Protein AF-A0A318YWI8-F1 (afdb_monomer_lite)

pLDDT: mean 91.79, std 4.41, range [69.44, 95.5]

Sequence (53 aa):
ASIFFIFKKNNNLYFYINYRSLNKIFIKNYYSLSLISEILDRVSGSKYFLKIN

Organism: Aspergillus neoniger (strain CBS 115656) (NCBI:txid1448310)

Secondary structure (DSSP, 8-state):
-EEEEEE-TTSPEEEEEE-TTGGGTSPP---PPPPHHHHHHHHTT-S------

Structure (mmCIF, N/CA/C/O backbone):
data_AF-A0A318YWI8-F1
#
_entry.id   AF-A0A318YWI8-F1
#
loop_
_atom_site.group_PDB
_atom_site.id
_atom_site.type_symbol
_atom_site.label_atom_id
_atom_site.label_alt_id
_atom_site.label_comp_id
_atom_site.label_asym_id
_atom_site.label_entity_id
_atom_site.label_seq_id
_atom_site.pdbx_PDB_ins_code
_atom_site.Cartn_x
_atom_site.Cartn_y
_atom_site.Cartn_z
_atom_site.occupancy
_atom_site.B_iso_or_equiv
_atom_site.auth_seq_id
_atom_site.auth_comp_id
_atom_site.auth_asym_id
_atom_site.auth_atom_id
_atom_site.pdbx_PDB_model_num
ATOM 1 N N . ALA A 1 1 ? 11.794 -8.401 -17.915 1.00 69.44 1 ALA A N 1
ATOM 2 C CA . ALA A 1 1 ? 11.558 -7.551 -16.731 1.00 69.44 1 ALA A CA 1
ATOM 3 C C . ALA A 1 1 ? 12.659 -6.503 -16.690 1.00 69.44 1 ALA A C 1
ATOM 5 O O . ALA A 1 1 ? 13.789 -6.849 -17.011 1.00 69.44 1 ALA A O 1
ATOM 6 N N . SER A 1 2 ? 12.339 -5.252 -16.367 1.00 83.94 2 SER A N 1
ATOM 7 C CA . SER A 1 2 ? 13.333 -4.172 -16.300 1.00 83.94 2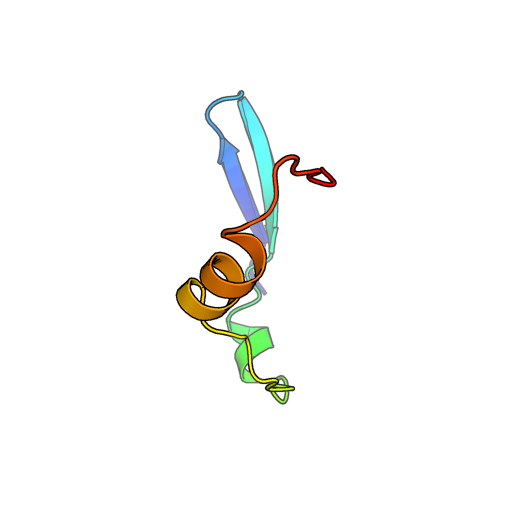 SER A CA 1
ATOM 8 C C . SER A 1 2 ? 13.629 -3.845 -14.842 1.00 83.94 2 SER A C 1
ATOM 10 O O . SER A 1 2 ? 12.710 -3.775 -14.024 1.00 83.94 2 SER A O 1
ATOM 12 N N . ILE A 1 3 ? 14.908 -3.677 -14.534 1.00 90.19 3 ILE A N 1
ATOM 13 C CA . ILE A 1 3 ? 15.417 -3.349 -13.206 1.00 90.19 3 ILE A CA 1
ATOM 14 C C . ILE A 1 3 ? 15.785 -1.868 -13.201 1.00 90.19 3 ILE A C 1
ATOM 16 O O . ILE A 1 3 ? 16.401 -1.379 -14.146 1.00 90.19 3 ILE A O 1
ATOM 20 N N . PHE A 1 4 ? 15.399 -1.164 -12.144 1.00 92.69 4 PHE A N 1
ATOM 21 C CA . PHE A 1 4 ? 15.621 0.262 -11.967 1.00 92.69 4 PHE A CA 1
ATOM 22 C C . PHE A 1 4 ? 16.209 0.533 -10.588 1.00 92.69 4 PHE A C 1
ATOM 24 O O . PHE A 1 4 ? 15.887 -0.153 -9.621 1.00 92.69 4 PHE A O 1
ATOM 31 N N . PHE A 1 5 ? 17.015 1.582 -10.489 1.00 92.50 5 PHE A N 1
ATOM 32 C CA . PHE A 1 5 ? 17.392 2.163 -9.210 1.00 92.50 5 PHE A CA 1
ATOM 33 C C . PHE A 1 5 ? 16.676 3.498 -9.044 1.00 92.50 5 PHE A C 1
ATOM 35 O O . PHE A 1 5 ? 16.753 4.363 -9.915 1.00 92.50 5 PHE A O 1
ATOM 42 N N . ILE A 1 6 ? 15.956 3.654 -7.935 1.00 92.00 6 ILE A N 1
ATOM 43 C CA . ILE A 1 6 ? 15.212 4.874 -7.617 1.00 92.00 6 ILE A CA 1
ATOM 44 C C . ILE A 1 6 ? 15.938 5.598 -6.489 1.00 92.00 6 ILE A C 1
ATOM 46 O O . ILE A 1 6 ? 16.117 5.042 -5.405 1.00 92.00 6 ILE A O 1
ATOM 50 N N . PHE A 1 7 ? 16.319 6.849 -6.734 1.00 94.31 7 PHE A N 1
ATOM 51 C CA . PHE A 1 7 ? 16.923 7.707 -5.721 1.00 94.31 7 PHE A CA 1
ATOM 52 C C . PHE A 1 7 ? 15.840 8.343 -4.839 1.00 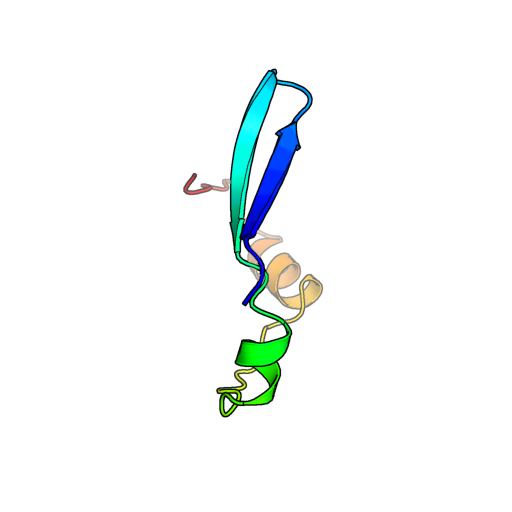94.31 7 PHE A C 1
ATOM 5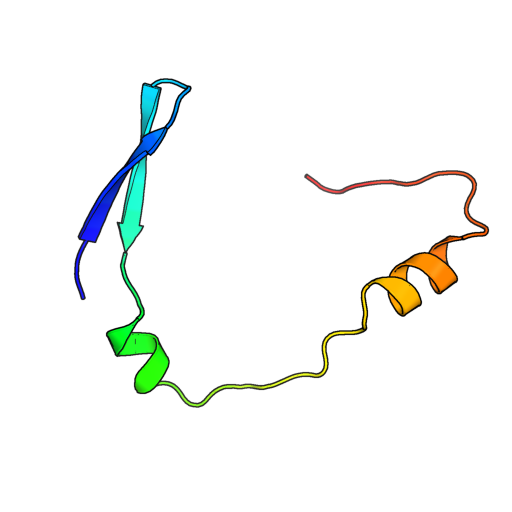4 O O . PHE A 1 7 ? 14.860 8.903 -5.340 1.00 94.31 7 PHE A O 1
ATOM 61 N N . LYS A 1 8 ? 15.993 8.253 -3.515 1.00 90.75 8 LYS A N 1
ATOM 62 C CA . LYS A 1 8 ? 15.106 8.905 -2.538 1.00 90.75 8 LYS A CA 1
ATOM 63 C C . LYS A 1 8 ? 15.796 10.103 -1.891 1.00 90.75 8 LYS A C 1
ATOM 65 O O . LYS A 1 8 ? 17.015 10.187 -1.851 1.00 90.75 8 LYS A O 1
ATOM 70 N N . LYS A 1 9 ? 14.987 11.004 -1.317 1.00 89.31 9 LYS A N 1
ATOM 71 C CA . LYS A 1 9 ? 15.450 12.221 -0.62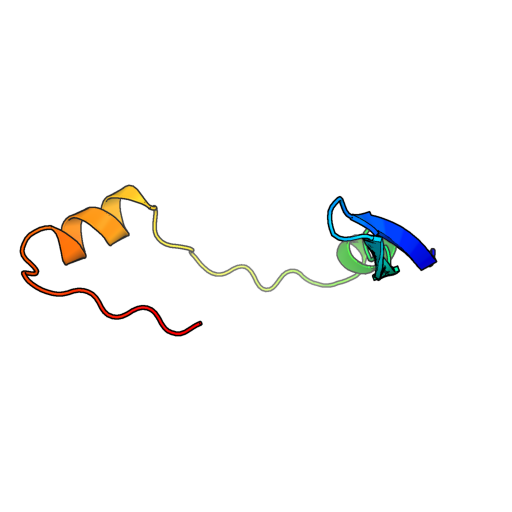1 1.00 89.31 9 LYS A CA 1
ATOM 72 C C . LYS A 1 9 ? 16.437 11.950 0.523 1.00 89.31 9 LYS A C 1
ATOM 74 O O . LYS A 1 9 ? 17.215 12.828 0.854 1.00 89.31 9 LYS A O 1
ATOM 79 N N . ASN A 1 10 ? 16.430 10.745 1.091 1.00 89.44 10 ASN A N 1
ATOM 80 C CA . ASN A 1 10 ? 17.344 10.340 2.162 1.00 89.44 10 ASN A CA 1
ATOM 81 C C . ASN A 1 10 ? 18.688 9.815 1.613 1.00 89.44 10 ASN A C 1
ATOM 83 O O . ASN A 1 10 ? 19.343 9.023 2.276 1.00 89.44 10 ASN A O 1
ATOM 87 N N . ASN A 1 11 ? 19.044 10.166 0.374 1.00 86.69 11 ASN A N 1
ATOM 88 C CA . ASN A 1 11 ? 20.223 9.717 -0.377 1.00 86.69 11 ASN A CA 1
ATOM 89 C C . ASN A 1 11 ? 20.366 8.197 -0.585 1.00 86.69 11 ASN A C 1
ATOM 91 O O . ASN A 1 11 ? 21.384 7.731 -1.092 1.00 86.69 11 ASN A O 1
ATOM 95 N N . ASN A 1 12 ? 19.330 7.422 -0.263 1.00 92.12 12 ASN A N 1
ATOM 96 C CA . ASN A 1 12 ? 19.318 5.978 -0.465 1.00 92.12 12 ASN A CA 1
ATOM 97 C C . ASN A 1 12 ? 18.831 5.614 -1.873 1.00 92.12 12 ASN A C 1
ATOM 99 O O . ASN A 1 12 ? 17.874 6.201 -2.393 1.00 92.12 12 ASN A O 1
ATOM 103 N N . LEU A 1 13 ? 19.457 4.585 -2.446 1.00 93.75 13 LEU A N 1
ATOM 104 C CA . LEU A 1 13 ? 19.042 3.946 -3.691 1.00 93.75 13 LEU A CA 1
ATOM 105 C C . LEU A 1 13 ? 18.194 2.716 -3.380 1.00 93.75 13 LEU A C 1
ATOM 107 O O . LEU A 1 13 ? 18.613 1.828 -2.643 1.00 93.75 13 LEU A O 1
ATOM 111 N N . TYR A 1 14 ? 17.011 2.655 -3.978 1.00 91.50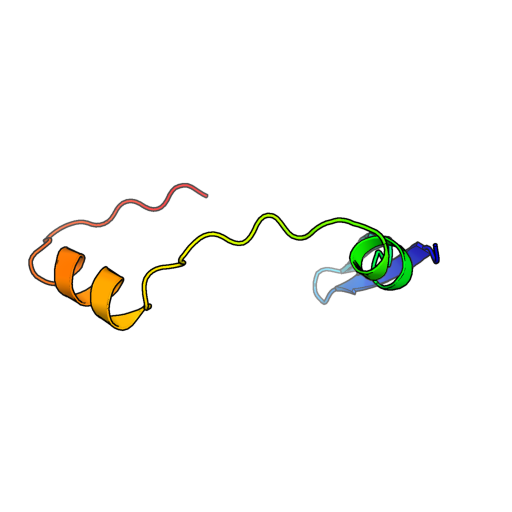 14 TYR A N 1
ATOM 112 C CA . TYR A 1 14 ? 16.145 1.487 -3.897 1.00 91.50 14 TYR A CA 1
ATOM 113 C C . TYR A 1 14 ? 16.212 0.708 -5.198 1.00 91.50 14 TYR A C 1
ATOM 115 O O . TYR A 1 14 ? 15.960 1.253 -6.274 1.00 91.50 14 TYR A O 1
ATOM 123 N N . PHE A 1 15 ? 16.522 -0.577 -5.076 1.00 93.44 15 PHE A N 1
ATOM 124 C CA . PHE A 1 15 ? 16.424 -1.527 -6.169 1.00 93.44 15 PHE A CA 1
ATOM 125 C C . PHE A 1 15 ? 14.950 -1.832 -6.449 1.00 93.44 15 PHE A C 1
ATOM 127 O O . PHE A 1 15 ? 14.219 -2.287 -5.569 1.00 93.44 15 PHE A O 1
ATOM 134 N N . TYR A 1 16 ? 14.502 -1.564 -7.670 1.00 92.81 16 TYR A N 1
ATOM 135 C CA . TYR A 1 16 ? 13.116 -1.716 -8.090 1.00 92.81 16 TYR A CA 1
ATOM 136 C C . TYR A 1 16 ? 13.020 -2.617 -9.319 1.00 92.81 16 TYR A C 1
ATOM 138 O O . TYR A 1 16 ? 13.585 -2.324 -10.371 1.00 92.81 16 TYR A O 1
ATOM 146 N N . ILE A 1 17 ? 12.247 -3.697 -9.213 1.00 93.94 17 ILE A N 1
ATOM 147 C CA . ILE A 1 17 ? 11.926 -4.563 -10.350 1.00 93.94 17 ILE A CA 1
ATOM 148 C C . ILE A 1 17 ? 10.556 -4.158 -10.893 1.00 93.94 17 ILE A C 1
ATOM 150 O O . ILE A 1 17 ? 9.551 -4.189 -10.183 1.00 93.94 17 ILE A O 1
ATOM 154 N N . ASN A 1 18 ? 10.491 -3.815 -12.178 1.00 92.88 18 ASN A N 1
ATOM 155 C CA . ASN A 1 18 ? 9.224 -3.541 -12.841 1.00 92.88 18 ASN A CA 1
ATOM 156 C C . ASN A 1 18 ? 8.525 -4.847 -13.240 1.00 92.88 18 ASN A C 1
ATOM 158 O O . ASN A 1 18 ? 8.824 -5.453 -14.274 1.00 92.88 18 ASN A O 1
ATOM 162 N N . TYR A 1 19 ? 7.542 -5.233 -12.431 1.00 93.31 19 TYR A N 1
ATOM 163 C CA . TYR A 1 19 ? 6.713 -6.419 -12.634 1.00 93.31 19 TYR A CA 1
ATOM 164 C C . TYR A 1 19 ? 5.516 -6.202 -13.570 1.00 93.31 19 TYR A C 1
ATOM 166 O O . TYR A 1 19 ? 4.693 -7.097 -13.714 1.00 93.31 19 TYR A O 1
ATOM 174 N N . ARG A 1 20 ? 5.373 -5.055 -14.251 1.00 93.12 20 ARG A N 1
ATOM 175 C CA . ARG A 1 20 ? 4.164 -4.756 -15.044 1.00 93.12 20 ARG A CA 1
ATOM 176 C C . ARG A 1 20 ? 3.879 -5.780 -16.145 1.00 93.12 20 ARG A C 1
ATOM 178 O O . ARG A 1 20 ? 2.717 -6.109 -16.364 1.00 93.12 20 ARG A O 1
ATOM 185 N N . SER A 1 21 ? 4.904 -6.269 -16.846 1.00 93.19 21 SER A N 1
ATOM 186 C CA . SER A 1 21 ? 4.727 -7.315 -17.866 1.00 93.19 21 SER A CA 1
ATOM 187 C C . SER A 1 21 ? 4.347 -8.653 -17.236 1.00 93.19 21 SER A C 1
ATOM 189 O O . SER A 1 21 ? 3.491 -9.357 -17.754 1.00 93.19 21 SER A O 1
ATOM 191 N N . LEU A 1 22 ? 4.945 -8.965 -16.088 1.00 93.25 22 LEU A N 1
ATOM 192 C CA . LEU A 1 22 ? 4.722 -10.192 -15.336 1.00 93.25 22 LEU A CA 1
ATOM 193 C C . LEU A 1 22 ? 3.308 -10.234 -14.721 1.00 93.25 22 LEU A C 1
ATOM 195 O O . LEU A 1 22 ? 2.598 -11.219 -14.883 1.00 93.25 22 LEU A O 1
ATOM 199 N N . ASN A 1 23 ? 2.831 -9.128 -14.147 1.00 91.94 23 ASN A N 1
ATOM 200 C CA . ASN A 1 23 ? 1.488 -9.000 -13.567 1.00 91.94 23 ASN A CA 1
ATOM 201 C C . ASN A 1 23 ? 0.346 -9.140 -14.591 1.00 91.94 23 ASN A C 1
ATOM 203 O O . ASN A 1 23 ? -0.800 -9.322 -14.192 1.00 91.94 23 ASN A O 1
ATOM 207 N N . LYS A 1 24 ? 0.626 -9.022 -15.897 1.00 93.69 24 LYS A N 1
ATOM 208 C CA . LYS A 1 24 ? -0.361 -9.295 -16.958 1.00 93.69 24 LYS A CA 1
ATOM 209 C C . LYS A 1 24 ? -0.524 -10.788 -17.246 1.00 93.69 24 LYS A C 1
ATOM 211 O O . LYS A 1 24 ? -1.554 -11.174 -17.779 1.00 93.69 24 LYS A O 1
ATOM 216 N N . ILE A 1 25 ? 0.497 -11.589 -16.941 1.00 95.50 25 ILE A N 1
ATOM 217 C CA . ILE A 1 25 ? 0.532 -13.030 -17.218 1.00 95.50 25 ILE A CA 1
ATOM 218 C C . ILE A 1 25 ? -0.098 -13.806 -16.055 1.00 95.50 25 ILE A C 1
ATOM 220 O O . ILE A 1 25 ? -0.759 -14.817 -16.272 1.00 95.50 25 ILE A O 1
ATOM 224 N N . PHE A 1 26 ? 0.081 -13.330 -14.821 1.00 95.31 26 PHE A N 1
ATOM 225 C CA . PHE A 1 26 ? -0.453 -13.997 -13.637 1.00 95.31 26 PHE A CA 1
ATOM 226 C C . PHE A 1 26 ? -1.983 -13.934 -13.541 1.00 95.31 26 PHE A C 1
ATOM 228 O O . PHE A 1 26 ? -2.597 -12.882 -13.737 1.00 95.31 26 PHE A O 1
ATOM 235 N N . ILE A 1 27 ? -2.585 -15.063 -13.148 1.00 94.12 27 ILE A N 1
ATOM 236 C CA . ILE A 1 27 ? -3.989 -15.125 -12.732 1.00 94.12 27 ILE A CA 1
ATOM 237 C C . ILE A 1 27 ? -4.125 -14.319 -11.443 1.00 94.12 27 ILE A C 1
ATOM 239 O O . ILE A 1 27 ? -3.454 -14.580 -10.444 1.00 94.12 27 ILE A O 1
ATOM 243 N N . LYS A 1 28 ? -4.992 -13.311 -11.472 1.00 91.56 28 LYS A N 1
ATOM 244 C CA . LYS A 1 28 ? -5.222 -12.441 -10.323 1.00 91.56 28 LYS A CA 1
ATOM 245 C C . LYS A 1 28 ? -6.103 -13.159 -9.308 1.00 91.56 28 LYS A C 1
ATOM 247 O O . LYS A 1 28 ? -7.261 -13.454 -9.590 1.00 91.56 28 LYS A O 1
ATOM 252 N N . ASN A 1 29 ? -5.558 -13.394 -8.121 1.00 91.50 29 ASN A N 1
ATOM 253 C CA . ASN A 1 29 ? -6.311 -13.903 -6.982 1.00 91.50 29 ASN A CA 1
ATOM 254 C C . ASN A 1 29 ? -7.051 -12.743 -6.296 1.00 91.50 29 ASN A C 1
ATOM 256 O O . ASN A 1 29 ? -6.559 -12.176 -5.322 1.00 91.50 29 ASN A O 1
ATOM 260 N N . TYR A 1 30 ? -8.170 -12.309 -6.879 1.00 91.38 30 TYR A N 1
ATOM 261 C CA . TYR A 1 30 ? -8.945 -11.195 -6.341 1.00 91.38 30 TYR A CA 1
ATOM 262 C C . TYR A 1 30 ? -9.646 -11.596 -5.044 1.00 91.38 30 TYR A C 1
ATOM 264 O O . TYR A 1 30 ? -10.407 -12.557 -5.007 1.00 91.38 30 TYR A O 1
ATOM 272 N N . TYR A 1 31 ? -9.440 -10.800 -4.004 1.00 92.50 31 TYR A N 1
ATOM 273 C CA . TYR A 1 31 ? -10.192 -10.855 -2.760 1.00 92.50 31 TYR A CA 1
ATOM 274 C C . TYR A 1 31 ? -10.812 -9.483 -2.502 1.00 92.50 31 TYR A C 1
ATOM 276 O O . TYR A 1 31 ? -10.265 -8.451 -2.903 1.00 92.50 31 TYR A O 1
ATOM 284 N N . SER A 1 32 ? -11.970 -9.464 -1.848 1.00 91.00 32 SER A N 1
ATOM 285 C CA . SER A 1 32 ? -12.620 -8.220 -1.449 1.00 91.00 32 SER A CA 1
ATOM 286 C C . SER A 1 32 ? -11.768 -7.516 -0.395 1.00 91.00 32 SER A C 1
ATOM 288 O O . SER A 1 32 ? -11.566 -8.037 0.702 1.00 91.00 32 SER A O 1
ATOM 290 N N . LEU A 1 33 ? -11.278 -6.328 -0.726 1.00 91.25 33 LEU A N 1
ATOM 291 C CA . LEU A 1 33 ? -10.712 -5.403 0.246 1.00 91.25 33 LEU A CA 1
ATOM 292 C C . LEU A 1 33 ? -11.852 -4.552 0.801 1.00 91.25 33 LEU A C 1
ATOM 294 O O . LEU A 1 33 ? -12.622 -3.982 0.030 1.00 91.25 33 LEU A O 1
ATOM 298 N N . SER A 1 34 ? -11.962 -4.476 2.127 1.00 90.69 34 SER A N 1
ATOM 299 C CA . SER A 1 34 ? -12.940 -3.600 2.776 1.00 90.69 34 SER A CA 1
ATOM 300 C C . SER A 1 34 ? -12.643 -2.140 2.462 1.00 90.69 34 SER A C 1
ATOM 302 O O . SER A 1 34 ? -11.478 -1.733 2.394 1.00 90.69 34 SER A O 1
ATOM 304 N N . LEU A 1 35 ? -13.699 -1.345 2.314 1.00 94.69 35 LEU A N 1
ATOM 305 C CA . LEU A 1 35 ? -13.565 0.088 2.098 1.00 94.69 35 LEU A CA 1
ATOM 306 C C . LEU A 1 35 ? -12.936 0.752 3.324 1.00 94.69 35 LEU A C 1
ATOM 308 O O . LEU A 1 35 ? -13.150 0.332 4.461 1.00 94.69 35 LEU A O 1
ATOM 312 N N . ILE A 1 36 ? -12.161 1.814 3.101 1.00 94.31 36 ILE A N 1
ATOM 313 C CA . ILE A 1 36 ? -11.476 2.490 4.206 1.00 94.31 36 ILE A CA 1
ATOM 314 C C . ILE A 1 36 ? -12.464 3.078 5.221 1.00 94.31 36 ILE A C 1
ATOM 316 O O . ILE A 1 36 ? -12.185 3.040 6.413 1.00 94.31 36 ILE A O 1
ATOM 320 N N . SER A 1 37 ? -13.636 3.537 4.768 1.00 94.88 37 SER A N 1
ATOM 321 C CA . SER A 1 37 ? -14.723 3.991 5.642 1.00 94.88 37 SER A CA 1
ATOM 322 C C . SER A 1 37 ? -15.200 2.878 6.571 1.00 94.88 37 SER A C 1
ATOM 324 O O . SER A 1 37 ? -15.221 3.074 7.776 1.00 94.88 37 SER A O 1
ATOM 326 N N . GLU A 1 38 ? -15.453 1.676 6.045 1.00 93.94 38 GLU A N 1
ATOM 327 C CA . GLU A 1 38 ? -15.879 0.526 6.853 1.00 93.94 38 GLU A CA 1
ATOM 328 C C . GLU A 1 38 ? -14.837 0.135 7.906 1.00 93.94 38 GLU A C 1
ATOM 330 O O . GLU A 1 38 ? -15.185 -0.299 9.003 1.00 93.94 38 GLU A O 1
ATOM 335 N N . ILE A 1 39 ? -13.548 0.253 7.576 1.00 93.25 39 ILE A N 1
ATOM 336 C CA . ILE A 1 39 ? -12.465 -0.007 8.530 1.00 93.25 39 ILE A CA 1
ATOM 337 C C . ILE A 1 39 ? -12.472 1.060 9.631 1.00 93.25 39 ILE A C 1
ATOM 339 O O . ILE A 1 39 ? -12.346 0.717 10.803 1.00 93.25 39 ILE A O 1
ATOM 343 N N . LEU A 1 40 ? -12.629 2.337 9.273 1.00 93.56 40 LEU A N 1
ATOM 344 C CA . LEU A 1 40 ? -12.670 3.442 10.234 1.00 93.56 40 LEU A CA 1
ATOM 345 C C . LEU A 1 40 ? -13.899 3.359 11.144 1.00 93.56 40 LEU A C 1
ATOM 347 O O . LEU A 1 40 ? -13.763 3.545 12.352 1.00 93.56 40 LEU A O 1
ATOM 351 N N . ASP A 1 41 ? -15.061 2.998 10.602 1.00 94.69 41 ASP A N 1
ATOM 352 C CA . ASP A 1 41 ? -16.298 2.843 11.369 1.00 94.69 41 ASP A CA 1
ATOM 353 C C . ASP A 1 41 ? -16.145 1.777 12.458 1.00 94.69 41 ASP A C 1
ATOM 355 O O . ASP A 1 41 ? -16.506 2.015 13.613 1.00 94.69 41 ASP A O 1
ATOM 359 N N . ARG A 1 42 ? -15.510 0.638 12.140 1.00 90.69 42 ARG A N 1
ATOM 360 C CA . ARG A 1 42 ? -15.226 -0.435 13.117 1.00 90.69 42 ARG A CA 1
ATOM 361 C C . ARG A 1 42 ? -14.345 0.020 14.277 1.00 90.69 42 ARG A C 1
ATOM 363 O O . ARG A 1 42 ? -14.364 -0.588 15.343 1.00 90.69 42 ARG A O 1
ATOM 370 N N . VAL A 1 43 ? -13.539 1.046 14.048 1.00 93.06 43 VAL A N 1
ATOM 371 C CA . VAL A 1 43 ? -12.460 1.484 14.935 1.00 93.06 43 VAL A CA 1
ATOM 372 C C . VAL A 1 43 ? -12.817 2.816 15.633 1.00 93.06 43 VAL A C 1
ATOM 374 O O . VAL A 1 43 ? -12.150 3.231 16.580 1.00 93.06 43 VAL A O 1
ATOM 377 N N . SER A 1 44 ? -13.933 3.443 15.241 1.00 91.50 44 SER A N 1
ATOM 378 C CA . SER A 1 44 ? -14.411 4.764 15.684 1.00 91.50 44 SER A CA 1
ATOM 379 C C . SER A 1 44 ? -14.652 4.917 17.195 1.00 91.50 44 SER A C 1
ATOM 381 O O . SER A 1 44 ? -14.627 6.032 17.709 1.00 91.50 44 SER A O 1
ATOM 383 N N . GLY A 1 45 ? -14.846 3.819 17.931 1.00 91.38 45 GLY A N 1
ATOM 384 C CA . GLY A 1 45 ? -15.054 3.826 19.387 1.00 91.38 45 GLY A CA 1
ATOM 385 C C . GLY A 1 45 ? -13.823 3.460 20.221 1.00 91.38 45 GLY A C 1
ATOM 386 O O . GLY A 1 45 ? -13.899 3.391 21.450 1.00 91.38 45 GLY A O 1
ATOM 387 N N . SER A 1 46 ? -12.691 3.165 19.586 1.00 94.31 46 SER A N 1
ATOM 388 C CA . SER A 1 46 ? -11.489 2.717 20.286 1.00 94.31 46 SER A CA 1
ATOM 389 C C . SER A 1 46 ? -10.727 3.891 20.905 1.00 94.31 46 SER A C 1
ATOM 391 O O . SER A 1 46 ? -10.519 4.925 20.280 1.00 94.31 46 SER A O 1
ATOM 393 N N . LYS A 1 47 ? -10.263 3.712 22.146 1.00 93.81 47 LYS A N 1
ATOM 394 C CA . LYS A 1 47 ? -9.499 4.736 22.883 1.00 93.81 47 LYS A CA 1
ATOM 395 C C . LYS A 1 47 ? -7.996 4.706 22.596 1.00 93.81 47 LYS A C 1
ATO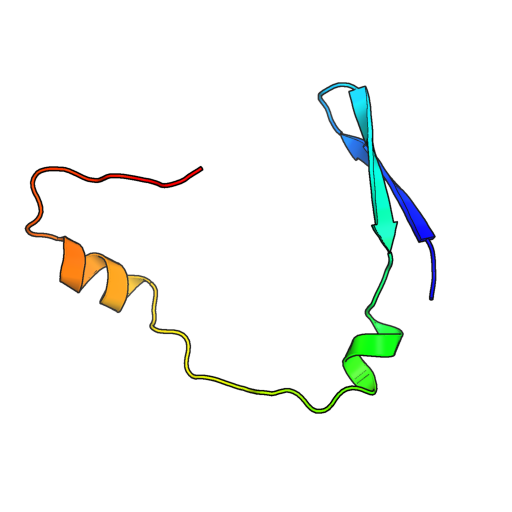M 397 O O . LYS A 1 47 ? -7.324 5.716 22.770 1.00 93.81 47 LYS A O 1
ATOM 402 N N . TYR A 1 48 ? -7.473 3.554 22.180 1.00 94.69 48 TYR A N 1
ATOM 403 C CA . TYR A 1 48 ? -6.049 3.338 21.942 1.00 94.69 48 TYR A CA 1
ATOM 404 C C . TYR A 1 48 ? -5.848 2.572 20.638 1.00 94.69 48 TYR A C 1
ATOM 406 O O . TYR A 1 48 ? -6.573 1.617 20.360 1.00 94.69 48 TYR A O 1
ATOM 414 N N . PHE A 1 49 ? -4.833 2.973 19.873 1.00 93.81 49 PHE A N 1
ATOM 415 C CA . PHE A 1 49 ? -4.439 2.335 18.621 1.00 93.81 49 PHE A CA 1
ATOM 416 C C . PHE A 1 49 ? -3.005 1.848 18.717 1.00 93.81 49 PHE A C 1
ATOM 418 O O . PHE A 1 49 ? -2.125 2.571 19.181 1.00 93.81 49 PHE A O 1
ATOM 425 N N . LEU A 1 50 ? -2.770 0.634 18.234 1.00 93.31 50 LEU A N 1
ATOM 426 C CA . LEU A 1 50 ? -1.436 0.083 18.070 1.00 93.31 50 LEU A CA 1
ATOM 427 C C . LEU A 1 50 ? -1.203 -0.158 16.586 1.00 93.31 50 LEU A C 1
ATOM 429 O O . LEU A 1 50 ? -2.014 -0.791 15.912 1.00 93.31 50 LEU A O 1
ATOM 433 N N . LYS A 1 51 ? -0.086 0.363 16.086 1.00 94.50 51 LYS A N 1
ATOM 434 C CA . LYS A 1 51 ? 0.377 0.128 14.725 1.00 94.50 51 LYS A CA 1
ATOM 435 C C . LYS A 1 51 ? 1.620 -0.743 14.791 1.00 94.50 51 LYS A C 1
ATOM 437 O O . LYS A 1 51 ? 2.588 -0.388 15.457 1.00 94.50 51 LYS A O 1
ATOM 442 N N . ILE A 1 52 ? 1.587 -1.855 14.071 1.00 94.31 52 ILE A N 1
ATOM 443 C CA . ILE A 1 52 ? 2.785 -2.642 13.795 1.00 94.31 52 ILE A CA 1
ATOM 444 C C . ILE A 1 52 ? 3.522 -1.934 12.655 1.00 94.31 52 ILE A C 1
ATOM 446 O O . ILE A 1 52 ? 2.902 -1.584 11.645 1.00 94.31 52 ILE A O 1
ATOM 450 N N . ASN A 1 53 ? 4.807 -1.655 12.867 1.00 75.12 53 ASN A N 1
ATOM 451 C CA . ASN A 1 53 ? 5.680 -1.059 11.856 1.00 75.12 53 ASN A CA 1
ATOM 452 C C . ASN A 1 53 ? 6.267 -2.122 10.935 1.00 75.12 53 ASN A C 1
ATOM 454 O O . ASN A 1 53 ? 6.635 -3.199 11.454 1.00 75.12 53 ASN A O 1
#

Foldseek 3Di:
DDWDWDQDPVRDTDIDDPCPVVVVVDDDPDDDDDDPVVVCVVCVPPPDDDDDD

InterPro domains:
  IPR043128 Reverse transcriptase/Diguanylate cyclase domain [G3DSA:3.30.70.270] (31-52)
  IPR043502 DNA/RNA polymerase superfamily [SSF56672] (2-53)

Radius of gyration: 18.37 Å; chains: 1; bounding box: 36×27×41 Å